Protein AF-A0A7C1RQT0-F1 (afdb_monomer_lite)

Foldseek 3Di:
DDPDDDPPPPDDPVPDVVSVVVVCVVVVVVVVVVVVVVCVVVPPPPPPPPVVVVVVVVVVVVVVVVVVCVVQVWDWDWDDDDPDIDIDIDGDPPDDDDPDDDDD

pLDDT: mean 76.13, std 14.21, range [42.75, 98.0]

Secondary structure (DSSP, 8-state):
------------GGG-HHHHHHHHHHHHHHHHHHHHHHHHHH-------HHHHHHHHHHHHHHHHHHHHHHTT-EEEEEEETTEEEEEEE--TT----S-----

Structure (mmCIF, N/CA/C/O backbone):
data_AF-A0A7C1RQT0-F1
#
_entry.id   AF-A0A7C1RQT0-F1
#
loop_
_atom_site.group_PDB
_atom_site.id
_atom_site.type_symbol
_atom_site.label_atom_id
_atom_site.label_alt_id
_atom_site.label_comp_id
_atom_site.label_asym_id
_atom_site.label_entity_id
_atom_site.label_seq_id
_atom_site.pdbx_PDB_ins_code
_atom_site.Cartn_x
_atom_site.Cartn_y
_atom_site.Cartn_z
_atom_site.occupancy
_atom_site.B_iso_or_equiv
_atom_site.auth_seq_id
_atom_site.auth_comp_id
_atom_site.auth_asym_id
_atom_site.auth_atom_id
_atom_site.pdbx_PDB_model_num
ATOM 1 N N . MET A 1 1 ? 53.608 11.452 -50.516 1.00 42.75 1 MET A N 1
ATOM 2 C CA . MET A 1 1 ? 52.782 11.908 -49.378 1.00 42.75 1 MET A CA 1
ATOM 3 C C . MET A 1 1 ? 51.513 11.070 -49.392 1.00 42.75 1 MET A C 1
ATOM 5 O O . MET A 1 1 ? 50.742 11.212 -50.328 1.00 42.75 1 MET A O 1
ATOM 9 N N . ILE A 1 2 ? 51.368 10.106 -48.478 1.00 46.44 2 ILE A N 1
ATOM 10 C CA . ILE A 1 2 ? 50.209 9.197 -48.444 1.00 46.44 2 ILE A CA 1
ATOM 11 C C . ILE A 1 2 ? 49.173 9.803 -47.498 1.00 46.44 2 ILE A C 1
ATOM 13 O O . ILE A 1 2 ? 49.407 9.879 -46.294 1.00 46.44 2 ILE A O 1
ATOM 17 N N . SER A 1 3 ? 48.048 10.245 -48.051 1.00 56.34 3 SER A N 1
ATOM 18 C CA . SER A 1 3 ? 46.877 10.670 -47.286 1.00 56.34 3 SER A CA 1
ATOM 19 C C . SER A 1 3 ? 46.162 9.425 -46.763 1.00 56.34 3 SER A C 1
ATOM 21 O O . SER A 1 3 ? 45.437 8.769 -47.505 1.00 56.34 3 SER A O 1
ATOM 23 N N . GLN A 1 4 ? 46.395 9.078 -45.498 1.00 60.66 4 GLN A N 1
ATOM 24 C CA . GLN A 1 4 ? 45.608 8.071 -44.786 1.00 60.66 4 GLN A CA 1
ATOM 25 C C . GLN A 1 4 ? 44.178 8.610 -44.641 1.00 60.66 4 GLN A C 1
ATOM 27 O O . GLN A 1 4 ? 43.926 9.509 -43.838 1.00 60.66 4 GLN A O 1
ATOM 32 N N . GLN A 1 5 ? 43.251 8.117 -45.465 1.00 61.19 5 GLN A N 1
ATOM 33 C CA . GLN A 1 5 ? 41.830 8.383 -45.276 1.00 61.19 5 GLN A CA 1
ATOM 34 C C . GLN A 1 5 ? 41.373 7.606 -44.044 1.00 61.19 5 GLN A C 1
ATOM 36 O O . GLN A 1 5 ? 41.389 6.380 -44.018 1.00 61.19 5 GLN A O 1
ATOM 41 N N . ASN A 1 6 ? 41.033 8.344 -42.995 1.00 60.75 6 ASN A N 1
ATOM 42 C CA . ASN A 1 6 ? 40.547 7.791 -41.744 1.00 60.75 6 ASN A CA 1
ATOM 43 C C . ASN A 1 6 ? 39.107 7.298 -41.976 1.00 60.75 6 ASN A C 1
ATOM 45 O O . ASN A 1 6 ? 38.166 8.091 -41.917 1.00 60.75 6 ASN A O 1
ATOM 49 N N . GLU A 1 7 ? 38.930 6.020 -42.315 1.00 62.53 7 GLU A N 1
ATOM 50 C CA . GLU A 1 7 ? 37.606 5.404 -42.418 1.00 62.53 7 GLU A CA 1
ATOM 51 C C . GLU A 1 7 ? 36.947 5.402 -41.032 1.00 62.53 7 GLU A C 1
ATOM 53 O O . GLU A 1 7 ? 37.264 4.606 -40.148 1.00 62.53 7 GLU A O 1
ATOM 58 N N . GLN A 1 8 ? 36.029 6.345 -40.825 1.00 65.00 8 GLN A N 1
ATOM 59 C CA . GLN A 1 8 ? 35.200 6.438 -39.628 1.00 65.00 8 GLN A CA 1
ATOM 60 C C . GLN A 1 8 ? 34.220 5.258 -39.620 1.00 65.00 8 GLN A C 1
ATOM 62 O O . GLN A 1 8 ? 33.095 5.360 -40.118 1.00 65.00 8 GLN A O 1
ATOM 67 N N . VAL A 1 9 ? 34.641 4.118 -39.064 1.00 68.19 9 VAL A N 1
ATOM 68 C CA . VAL A 1 9 ? 33.763 2.968 -38.813 1.00 68.19 9 VAL A CA 1
ATOM 69 C C . VAL A 1 9 ? 32.714 3.393 -37.785 1.00 68.19 9 VAL A C 1
ATOM 71 O O . VAL A 1 9 ? 32.907 3.296 -36.573 1.00 68.19 9 VAL A O 1
ATOM 74 N N . THR A 1 10 ? 31.592 3.908 -38.280 1.00 73.12 10 THR A N 1
ATOM 75 C CA . THR A 1 10 ? 30.483 4.386 -37.456 1.00 73.12 10 THR A CA 1
ATOM 76 C C . THR A 1 10 ? 29.739 3.165 -36.928 1.00 73.12 10 THR A C 1
ATOM 78 O O . THR A 1 10 ? 28.867 2.602 -37.591 1.00 73.12 10 THR A O 1
ATOM 81 N N . ARG A 1 11 ? 30.138 2.683 -35.747 1.00 76.25 11 ARG A N 1
ATOM 82 C CA . ARG A 1 11 ? 29.462 1.559 -35.089 1.00 76.25 11 ARG A CA 1
ATOM 83 C C . ARG A 1 11 ? 28.040 1.996 -34.698 1.00 76.25 11 ARG A C 1
ATOM 85 O O . ARG A 1 11 ? 27.866 3.125 -34.238 1.00 76.25 11 ARG A O 1
ATOM 92 N N . PRO A 1 12 ? 27.014 1.140 -34.856 1.00 85.88 12 PRO A N 1
ATOM 93 C CA . PRO A 1 12 ? 25.645 1.521 -34.528 1.00 85.88 12 PRO A C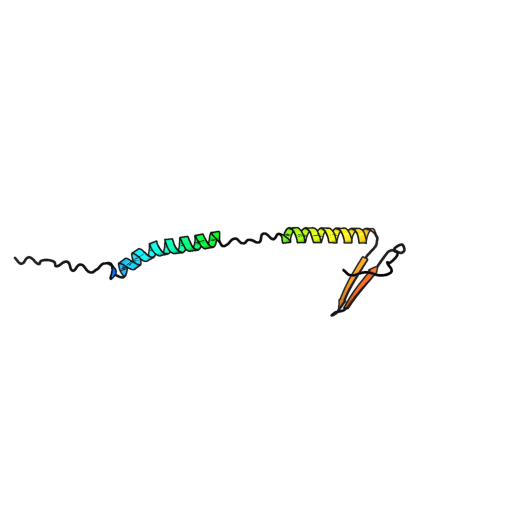A 1
ATOM 94 C C . PRO A 1 12 ? 25.489 1.793 -33.026 1.00 85.88 12 PRO A C 1
ATOM 96 O O . PRO A 1 12 ? 25.756 0.916 -32.205 1.00 85.88 12 PRO A O 1
ATOM 99 N N . TRP A 1 13 ? 25.018 2.989 -32.673 1.00 85.81 13 TRP A N 1
ATOM 100 C CA . TRP A 1 13 ? 24.943 3.491 -31.293 1.00 85.81 13 TRP A CA 1
ATOM 101 C C . TRP A 1 13 ? 24.132 2.598 -30.339 1.00 85.81 13 TRP A C 1
ATOM 103 O O . TRP A 1 13 ? 24.477 2.459 -29.172 1.00 85.81 13 TRP A O 1
ATOM 113 N N . TYR A 1 14 ? 23.081 1.941 -30.834 1.00 87.88 14 TYR A N 1
ATOM 114 C CA . TYR A 1 14 ? 22.201 1.088 -30.027 1.00 87.88 14 TYR A CA 1
ATOM 115 C C . TYR A 1 14 ? 22.866 -0.221 -29.572 1.00 87.88 14 TYR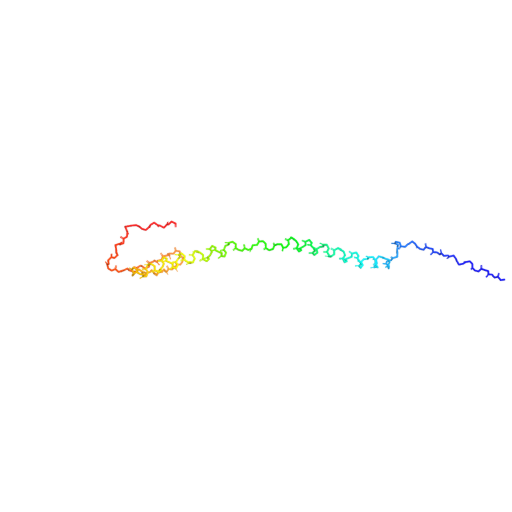 A C 1
ATOM 117 O O . TYR A 1 14 ? 22.326 -0.910 -28.708 1.00 87.88 14 TYR A O 1
ATOM 125 N N . ARG A 1 15 ? 24.012 -0.602 -30.158 1.00 87.62 15 ARG A N 1
ATOM 126 C CA . ARG A 1 15 ? 24.771 -1.800 -29.755 1.00 87.62 15 ARG A CA 1
ATOM 127 C C . ARG A 1 15 ? 25.814 -1.516 -28.679 1.00 87.62 15 ARG A C 1
ATOM 129 O O . ARG A 1 15 ? 26.461 -2.451 -28.217 1.00 87.62 15 ARG A O 1
ATOM 136 N N . GLU A 1 16 ? 25.997 -0.254 -28.310 1.00 90.56 16 GLU A N 1
ATOM 137 C CA . GLU A 1 16 ? 26.987 0.148 -27.324 1.00 90.56 16 GLU A CA 1
ATOM 138 C C . GLU A 1 16 ? 26.375 0.078 -25.910 1.00 90.56 16 GLU A C 1
ATOM 140 O O . GLU A 1 16 ? 25.455 0.844 -25.605 1.00 90.56 16 GLU A O 1
ATOM 145 N N . PRO A 1 17 ? 26.850 -0.815 -25.018 1.00 91.19 17 PRO A N 1
ATOM 146 C CA . PRO A 1 17 ? 26.297 -0.957 -23.666 1.00 91.19 17 PRO A CA 1
ATOM 147 C C . PRO A 1 17 ? 26.416 0.331 -22.841 1.00 91.19 17 PRO A C 1
ATOM 149 O O . PRO A 1 17 ? 25.550 0.611 -22.012 1.00 91.19 17 PRO A O 1
ATOM 152 N N . MET A 1 18 ? 27.438 1.153 -23.105 1.00 91.62 18 MET A N 1
ATOM 153 C CA . MET A 1 18 ? 27.612 2.441 -22.433 1.00 91.62 18 MET A CA 1
ATOM 154 C C . MET A 1 18 ? 26.453 3.410 -22.677 1.00 91.62 18 MET A C 1
ATOM 156 O O . MET A 1 18 ? 26.072 4.150 -21.771 1.00 91.62 18 MET A O 1
ATOM 160 N N . VAL A 1 19 ? 25.858 3.387 -23.871 1.00 94.19 19 VAL A N 1
ATOM 161 C CA . VAL A 1 19 ? 24.716 4.250 -24.201 1.00 94.19 19 VAL A CA 1
ATOM 162 C C . VAL A 1 19 ? 23.505 3.870 -23.350 1.00 94.19 19 VAL A C 1
ATOM 164 O O . VAL A 1 19 ? 22.845 4.739 -22.783 1.00 94.19 19 VAL A O 1
ATOM 167 N N . TRP A 1 20 ? 23.258 2.572 -23.179 1.00 94.81 20 TRP A N 1
ATOM 168 C CA . TRP A 1 20 ? 22.168 2.079 -22.340 1.00 94.81 20 TRP A CA 1
ATOM 169 C C . TRP A 1 20 ? 22.375 2.381 -20.857 1.00 94.81 20 TRP A C 1
ATOM 171 O O . TRP A 1 20 ? 21.405 2.721 -20.190 1.00 94.81 20 TRP A O 1
ATOM 181 N N . LEU A 1 21 ? 23.611 2.332 -20.343 1.00 95.62 21 LEU A N 1
ATOM 182 C CA . LEU A 1 21 ? 23.908 2.714 -18.956 1.00 95.62 21 LEU A CA 1
ATOM 183 C C . LEU A 1 21 ? 23.540 4.181 -18.685 1.00 95.62 21 LEU A C 1
ATOM 185 O O . LEU A 1 21 ? 22.884 4.485 -17.690 1.00 95.62 21 LEU A O 1
ATOM 189 N N . ILE A 1 22 ? 23.924 5.082 -19.595 1.00 96.06 22 ILE A N 1
ATOM 190 C CA . ILE A 1 22 ? 23.635 6.519 -19.482 1.00 96.06 22 ILE A CA 1
ATOM 191 C C . ILE A 1 22 ? 22.127 6.780 -19.539 1.00 96.06 22 ILE A C 1
ATOM 193 O O . ILE A 1 22 ? 21.641 7.641 -18.815 1.00 96.06 22 ILE A O 1
ATOM 197 N N . ILE A 1 23 ? 21.383 6.031 -20.359 1.00 96.25 23 ILE A N 1
ATOM 198 C CA . ILE A 1 23 ? 19.918 6.136 -20.458 1.00 96.25 23 ILE A CA 1
ATOM 199 C C . ILE A 1 23 ? 19.224 5.515 -19.236 1.00 96.25 23 ILE A C 1
ATOM 201 O O . ILE A 1 23 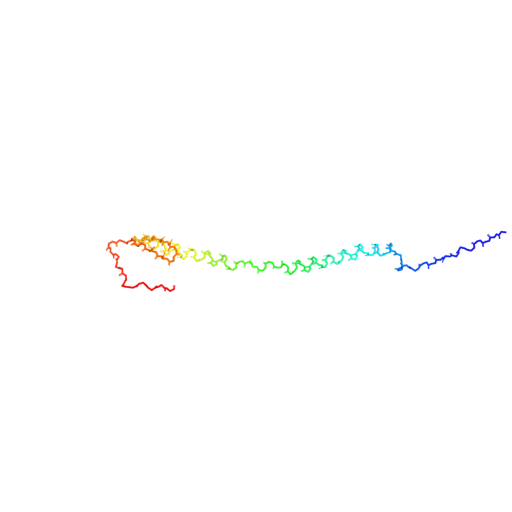? 18.215 6.038 -18.763 1.00 96.25 23 ILE A O 1
ATOM 205 N N . ALA A 1 24 ? 19.753 4.417 -18.696 1.00 96.94 24 ALA A N 1
ATOM 206 C CA . ALA A 1 24 ? 19.141 3.689 -17.589 1.00 96.94 24 ALA A CA 1
ATOM 207 C C . ALA A 1 24 ? 19.072 4.526 -16.302 1.00 96.94 24 ALA A C 1
ATOM 209 O O . ALA A 1 24 ? 18.093 4.434 -15.564 1.00 96.94 24 ALA A O 1
ATOM 210 N N . ILE A 1 25 ? 20.066 5.379 -16.041 1.00 96.06 25 ILE A N 1
ATOM 211 C CA . ILE A 1 25 ? 20.106 6.244 -14.850 1.00 96.06 25 ILE A CA 1
ATOM 212 C C . ILE A 1 25 ? 18.901 7.212 -14.785 1.00 96.06 25 ILE A C 1
ATOM 214 O O . ILE A 1 25 ? 18.132 7.138 -13.822 1.00 96.06 25 ILE A O 1
ATOM 218 N N . PRO A 1 26 ? 18.653 8.089 -15.776 1.00 97.31 26 PRO A N 1
ATOM 219 C CA . PRO A 1 26 ? 17.479 8.954 -15.763 1.00 97.31 26 PRO A CA 1
ATOM 220 C C . PRO A 1 26 ? 16.175 8.159 -15.912 1.00 97.31 26 PRO A C 1
ATOM 222 O O . PRO A 1 26 ? 15.194 8.484 -15.245 1.00 97.31 26 PRO A O 1
ATOM 225 N N . LEU A 1 27 ? 16.154 7.088 -16.716 1.00 97.88 27 LEU A N 1
ATOM 226 C CA . LEU A 1 27 ? 14.953 6.267 -16.898 1.00 97.88 27 LEU A CA 1
ATOM 227 C C . LEU A 1 27 ? 14.505 5.614 -15.583 1.00 97.88 27 LEU A C 1
ATOM 229 O O . LEU A 1 27 ? 13.323 5.651 -15.244 1.00 97.88 27 LEU A O 1
ATOM 233 N N . SER A 1 28 ? 15.448 5.063 -14.815 1.00 97.62 28 SER A N 1
ATOM 234 C CA . SER A 1 28 ? 15.162 4.475 -13.503 1.00 97.62 28 SER A CA 1
ATOM 235 C C . SER A 1 28 ? 14.600 5.512 -12.531 1.00 97.62 28 SER A C 1
ATOM 237 O O . SER A 1 28 ? 13.633 5.217 -11.836 1.00 97.62 28 SER A O 1
ATOM 239 N N . SER A 1 29 ? 15.119 6.744 -12.541 1.00 97.50 29 SER A N 1
ATOM 240 C CA . SER A 1 29 ? 14.610 7.834 -11.697 1.00 97.50 29 SER A CA 1
ATOM 241 C C . SER A 1 29 ? 13.133 8.129 -11.976 1.00 97.50 29 SER A C 1
ATOM 243 O O . SER A 1 29 ? 12.348 8.284 -11.042 1.00 97.50 29 SER A O 1
ATOM 245 N N . VAL A 1 30 ? 12.735 8.146 -13.253 1.00 97.81 30 VAL A N 1
ATOM 246 C CA . VAL A 1 30 ? 11.330 8.329 -13.652 1.00 97.81 30 VAL A CA 1
ATOM 247 C C . VAL A 1 30 ? 10.475 7.143 -13.201 1.00 97.81 30 VAL A C 1
ATOM 249 O O . VAL A 1 30 ? 9.441 7.352 -12.573 1.00 97.81 30 VAL A O 1
ATOM 252 N N . ILE A 1 31 ? 10.920 5.906 -13.456 1.00 98.00 31 ILE A N 1
ATOM 253 C CA . ILE A 1 31 ? 10.188 4.685 -13.077 1.00 98.00 31 ILE A CA 1
ATOM 254 C C . ILE A 1 31 ? 9.952 4.634 -11.565 1.00 98.00 31 ILE A C 1
ATOM 256 O O . ILE A 1 31 ? 8.817 4.451 -11.126 1.00 98.00 31 ILE A O 1
ATOM 260 N N . TYR A 1 32 ? 11.004 4.826 -10.765 1.00 97.56 32 TYR A N 1
ATOM 261 C CA . TYR A 1 32 ? 10.894 4.808 -9.309 1.00 97.56 32 TYR A CA 1
ATOM 262 C C . TYR A 1 32 ? 10.063 5.980 -8.792 1.00 97.56 32 TYR A C 1
ATOM 264 O O . TYR A 1 32 ? 9.229 5.775 -7.915 1.00 97.56 32 TYR A O 1
ATOM 272 N N . GLY A 1 33 ? 10.222 7.181 -9.352 1.00 96.62 33 GLY A N 1
ATOM 273 C CA . GLY A 1 33 ? 9.403 8.337 -8.988 1.00 96.62 33 GLY A CA 1
ATOM 274 C C . GLY A 1 33 ? 7.913 8.083 -9.213 1.00 96.62 33 GLY A C 1
ATOM 275 O O . GLY A 1 33 ? 7.105 8.316 -8.317 1.00 96.62 33 GLY A O 1
ATOM 276 N N . THR A 1 34 ? 7.543 7.530 -10.371 1.00 97.00 34 THR A N 1
ATOM 277 C CA . THR A 1 34 ? 6.156 7.145 -10.664 1.00 97.00 34 THR A CA 1
ATOM 278 C C . THR A 1 34 ? 5.673 6.017 -9.755 1.00 97.00 34 THR A C 1
ATOM 280 O O . THR A 1 34 ? 4.560 6.092 -9.245 1.00 97.00 34 THR A O 1
ATOM 283 N N . PHE A 1 35 ? 6.499 4.999 -9.503 1.00 96.19 35 PHE A N 1
ATOM 284 C CA . PHE A 1 35 ? 6.165 3.910 -8.585 1.00 96.19 35 PHE A CA 1
ATOM 285 C C . PHE A 1 35 ? 5.867 4.432 -7.174 1.00 96.19 35 PHE A C 1
ATOM 287 O O . PHE A 1 35 ? 4.803 4.150 -6.631 1.00 96.19 35 PHE A O 1
ATOM 294 N N . PHE A 1 36 ? 6.761 5.243 -6.603 1.00 95.06 36 PHE A N 1
ATOM 295 C CA . PHE A 1 36 ? 6.562 5.836 -5.281 1.00 95.06 36 PHE A CA 1
ATOM 296 C C . PHE A 1 36 ? 5.382 6.800 -5.246 1.00 95.06 36 PHE A C 1
ATOM 298 O O . PHE A 1 36 ? 4.663 6.828 -4.254 1.00 95.06 36 PHE A O 1
ATOM 305 N N . PHE A 1 37 ? 5.147 7.554 -6.319 1.00 94.12 37 PHE A N 1
ATOM 306 C CA . PHE A 1 37 ? 3.967 8.402 -6.435 1.00 94.12 37 PHE A CA 1
ATOM 307 C C . PHE A 1 37 ? 2.678 7.578 -6.363 1.00 94.12 37 PHE A C 1
ATOM 309 O O . PHE A 1 37 ? 1.801 7.895 -5.564 1.00 94.12 37 PHE A O 1
ATOM 316 N N . ILE A 1 38 ? 2.594 6.486 -7.134 1.00 93.06 38 ILE A N 1
ATOM 317 C CA . ILE A 1 38 ? 1.454 5.561 -7.104 1.00 93.06 38 ILE A CA 1
ATOM 318 C C . ILE A 1 38 ? 1.297 4.976 -5.702 1.00 93.06 38 ILE A C 1
ATOM 320 O O . ILE A 1 38 ? 0.219 5.068 -5.128 1.00 93.06 38 ILE A O 1
ATOM 324 N N . VAL A 1 39 ? 2.375 4.448 -5.117 1.00 92.31 39 VAL A N 1
ATOM 325 C CA . VAL A 1 39 ? 2.347 3.898 -3.757 1.00 92.31 39 VAL A CA 1
ATOM 326 C C . VAL A 1 39 ? 1.890 4.952 -2.755 1.00 92.31 39 VAL A C 1
ATOM 328 O O . VAL A 1 39 ? 1.064 4.646 -1.911 1.00 92.31 39 VAL A O 1
ATOM 331 N N . SER A 1 40 ? 2.342 6.199 -2.858 1.00 88.50 40 SER A N 1
ATOM 332 C CA . SER A 1 40 ? 1.938 7.272 -1.947 1.00 88.50 40 SER A CA 1
ATOM 333 C C . SER A 1 40 ? 0.450 7.606 -2.041 1.00 88.50 40 SER A C 1
ATOM 335 O O . SER A 1 40 ? -0.139 7.952 -1.021 1.00 88.50 40 SER A O 1
ATOM 337 N N . ILE A 1 41 ? -0.156 7.536 -3.232 1.00 87.06 41 ILE A N 1
ATOM 338 C CA . ILE A 1 41 ? -1.594 7.802 -3.399 1.00 87.06 41 ILE A CA 1
ATOM 339 C C . ILE A 1 41 ? -2.458 6.573 -3.107 1.00 87.06 41 ILE A C 1
ATOM 341 O O . ILE A 1 41 ? -3.619 6.733 -2.756 1.00 87.06 41 ILE A O 1
ATOM 345 N N . THR A 1 42 ? -1.937 5.354 -3.269 1.00 83.06 42 THR A N 1
ATOM 346 C CA . THR A 1 42 ? -2.679 4.116 -2.973 1.00 83.06 42 THR A CA 1
ATOM 347 C C . THR A 1 42 ? -2.492 3.659 -1.538 1.00 83.06 42 THR A C 1
ATOM 349 O O . THR A 1 42 ? -3.348 2.964 -1.004 1.00 83.06 42 THR A O 1
ATOM 352 N N . SER A 1 43 ? -1.394 4.054 -0.894 1.00 70.88 43 SER A N 1
ATOM 353 C CA . SER A 1 43 ? -1.121 3.818 0.523 1.00 70.88 43 SER A CA 1
ATOM 354 C C . SER A 1 43 ? -1.900 4.822 1.375 1.00 70.88 43 SER A C 1
ATOM 356 O O . SER A 1 43 ? -1.356 5.495 2.247 1.00 70.88 43 SER A O 1
ATOM 358 N N . PHE A 1 44 ? -3.200 4.919 1.103 1.00 58.56 44 PHE A N 1
ATOM 359 C CA . PHE A 1 44 ? -4.170 5.351 2.088 1.00 58.56 44 PHE A CA 1
ATOM 360 C C . PHE A 1 44 ? -4.232 4.252 3.147 1.00 58.56 44 PHE A C 1
ATOM 362 O O . PHE A 1 44 ? -4.805 3.188 2.919 1.00 58.56 44 PHE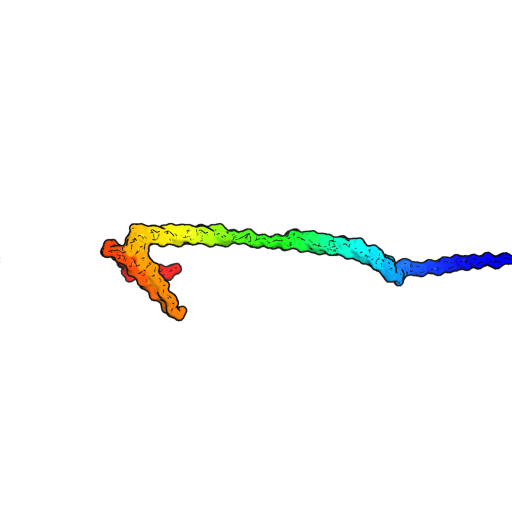 A O 1
ATOM 369 N N . ASP A 1 45 ? -3.662 4.531 4.317 1.00 61.59 45 ASP A N 1
ATOM 370 C CA . ASP A 1 45 ? -4.030 3.865 5.566 1.00 61.59 45 ASP A CA 1
ATOM 371 C C . ASP A 1 45 ? -5.448 4.325 5.943 1.00 61.59 45 ASP A C 1
ATOM 373 O O . ASP A 1 45 ? -5.691 5.165 6.809 1.00 61.59 45 ASP A O 1
ATOM 377 N N . GLY A 1 46 ? -6.404 3.869 5.138 1.00 58.06 46 GLY A N 1
ATOM 378 C CA . GLY A 1 46 ? -7.822 4.121 5.286 1.00 58.06 46 GLY A CA 1
ATOM 379 C C . GLY A 1 46 ? -8.408 3.231 6.366 1.00 58.06 46 GLY A C 1
ATOM 380 O O . GLY A 1 46 ? -9.301 2.450 6.074 1.00 58.06 46 GLY A O 1
ATOM 381 N N . MET A 1 47 ? -7.924 3.357 7.596 1.00 57.69 47 MET A N 1
ATOM 382 C CA . MET A 1 47 ? -8.711 3.099 8.797 1.00 57.69 47 MET A CA 1
ATOM 383 C C . MET A 1 47 ? -8.248 4.059 9.890 1.00 57.69 47 MET A C 1
ATOM 385 O O . MET A 1 47 ? -7.677 3.674 10.909 1.00 57.69 47 MET A O 1
ATOM 389 N N . VAL A 1 48 ? -8.602 5.340 9.730 1.00 57.34 48 VAL A N 1
ATOM 390 C CA . VAL A 1 48 ? -9.039 6.072 10.920 1.00 57.34 48 VAL A CA 1
ATOM 391 C C . VAL A 1 48 ? -10.136 5.211 11.521 1.00 57.34 48 VAL A C 1
ATOM 393 O O . VAL A 1 48 ? -11.169 4.957 10.909 1.00 57.34 48 VAL A O 1
ATOM 396 N N . VAL A 1 49 ? -9.809 4.665 12.679 1.00 53.22 49 VAL A N 1
ATOM 397 C CA . VAL A 1 49 ? -10.607 3.731 13.439 1.00 53.22 49 VAL A CA 1
ATOM 398 C C . VAL A 1 49 ? -11.910 4.442 13.818 1.00 53.22 49 VAL A C 1
ATOM 400 O O . VAL A 1 49 ? -12.015 5.033 14.892 1.00 53.22 49 VAL A O 1
ATOM 403 N N . ASP A 1 50 ? -12.931 4.362 12.963 1.00 54.75 50 ASP A N 1
ATOM 404 C CA . ASP A 1 50 ? -14.319 4.674 13.338 1.00 54.75 50 ASP A CA 1
ATOM 405 C C . ASP A 1 50 ? -14.718 3.897 14.608 1.00 54.75 50 ASP A C 1
ATOM 407 O O . ASP A 1 50 ? -15.596 4.307 15.373 1.00 54.75 50 ASP A O 1
ATOM 411 N N . ASP A 1 51 ? -14.029 2.789 14.883 1.00 54.59 51 ASP A N 1
ATOM 412 C CA . ASP A 1 51 ? -14.190 1.995 16.091 1.00 54.59 51 ASP A CA 1
ATOM 413 C C . ASP A 1 51 ? -13.553 2.613 17.353 1.00 54.59 51 ASP A C 1
ATOM 415 O O . ASP A 1 51 ? -14.024 2.312 18.444 1.00 54.59 51 ASP A O 1
ATOM 419 N N . TYR A 1 52 ? -12.597 3.554 17.286 1.00 50.31 52 TYR A N 1
ATOM 420 C CA . TYR A 1 52 ? -11.994 4.147 18.494 1.00 50.31 52 TYR A CA 1
ATOM 421 C C . TYR A 1 52 ? -13.004 5.051 19.210 1.00 50.31 52 TYR A C 1
ATOM 423 O O . TYR A 1 52 ? -13.078 5.086 20.441 1.00 50.31 52 TYR A O 1
ATOM 431 N N . TYR A 1 53 ? -13.865 5.723 18.438 1.00 50.12 53 TYR A N 1
ATOM 432 C CA . TYR A 1 53 ? -14.966 6.516 18.985 1.00 50.12 53 TYR A CA 1
ATOM 433 C C . TYR A 1 53 ? -16.083 5.631 19.564 1.00 50.12 53 TYR A C 1
ATOM 435 O O . TYR A 1 53 ? -16.707 5.979 20.572 1.00 50.12 53 TYR A O 1
ATOM 443 N N . LYS A 1 54 ? -16.324 4.453 18.970 1.00 56.28 54 LYS A N 1
ATOM 444 C CA . LYS A 1 54 ? -17.311 3.485 19.478 1.00 56.28 54 LYS A CA 1
ATOM 445 C C . LYS A 1 54 ? -16.838 2.809 20.764 1.00 56.28 54 LYS A C 1
ATOM 447 O O . LYS A 1 54 ? -17.625 2.727 21.709 1.00 56.28 54 LYS A O 1
ATOM 452 N N . VAL A 1 55 ? -15.561 2.432 20.838 1.00 58.38 55 VAL A N 1
ATOM 453 C CA . VAL A 1 55 ? -14.949 1.816 22.025 1.00 58.38 55 VAL A CA 1
ATOM 454 C C . VAL A 1 55 ? -15.024 2.771 23.222 1.00 58.38 55 VAL A C 1
ATOM 456 O O . VAL A 1 55 ? -15.511 2.390 24.286 1.00 58.38 55 VAL A O 1
ATOM 459 N N . GLY A 1 56 ? -14.683 4.054 23.044 1.00 58.56 56 GLY A N 1
ATOM 460 C CA . GLY A 1 56 ? -14.792 5.050 24.120 1.00 58.56 56 GLY A CA 1
ATOM 461 C C . GLY A 1 56 ? -16.231 5.302 24.602 1.00 58.56 56 GLY A C 1
ATOM 462 O O . GLY A 1 56 ? -16.466 5.542 25.791 1.00 58.56 56 GLY A O 1
ATOM 463 N N . LYS A 1 57 ? -17.221 5.217 23.703 1.00 62.78 57 LYS A N 1
ATOM 464 C CA . LYS A 1 57 ? -18.644 5.407 24.036 1.00 62.78 57 LYS A CA 1
ATOM 465 C C . LYS A 1 57 ? -19.243 4.202 24.768 1.00 62.78 57 LYS A C 1
ATOM 467 O O . LYS A 1 57 ? -20.063 4.400 25.666 1.00 62.78 57 LYS A O 1
ATOM 472 N N . GLN A 1 58 ? -18.841 2.980 24.414 1.00 62.22 58 GLN A N 1
ATOM 473 C CA . GLN A 1 58 ? -19.259 1.763 25.119 1.00 62.22 58 GLN A CA 1
ATOM 474 C C . GLN A 1 58 ? -18.690 1.719 26.540 1.00 62.22 58 GLN A C 1
ATOM 476 O O . GLN A 1 58 ? -19.469 1.558 27.478 1.00 62.22 58 GLN A O 1
ATOM 481 N N . ILE A 1 59 ? -17.399 2.022 26.715 1.00 63.53 59 ILE A N 1
ATOM 482 C CA . ILE A 1 59 ? -16.761 2.106 28.040 1.00 63.53 59 ILE A CA 1
ATOM 483 C C . ILE A 1 59 ? -17.468 3.142 28.926 1.00 63.53 59 ILE A C 1
ATOM 485 O O . ILE A 1 59 ? -17.794 2.864 30.075 1.00 63.53 59 ILE A O 1
ATOM 489 N N . ASN A 1 60 ? -17.797 4.328 28.398 1.00 68.75 60 ASN A N 1
ATOM 490 C CA . ASN A 1 60 ? -18.550 5.328 29.168 1.00 68.75 60 ASN A CA 1
ATOM 491 C C . ASN A 1 60 ? -19.952 4.846 29.579 1.00 68.75 60 ASN A C 1
ATOM 493 O O . ASN A 1 60 ? -20.448 5.214 30.647 1.00 68.75 60 ASN A O 1
ATOM 497 N N . ARG A 1 61 ? -20.611 4.038 28.740 1.00 69.06 61 ARG A N 1
ATOM 498 C CA . ARG A 1 61 ? -21.942 3.494 29.031 1.00 69.06 61 ARG A CA 1
ATOM 499 C C . ARG A 1 61 ? -21.886 2.420 30.114 1.00 69.06 61 ARG A C 1
ATOM 501 O O . ARG A 1 61 ? -22.741 2.435 30.998 1.00 69.06 61 ARG A O 1
ATOM 508 N N . GLU A 1 62 ? -20.884 1.548 30.062 1.00 71.50 62 GLU A N 1
ATOM 509 C CA . GLU A 1 62 ? -20.613 0.545 31.096 1.00 71.50 62 GLU A CA 1
ATOM 510 C C . GLU A 1 62 ? -20.269 1.218 32.425 1.00 71.50 62 GLU A C 1
ATOM 512 O O . GLU A 1 62 ? -20.978 1.012 33.405 1.00 71.50 62 GLU A O 1
ATOM 517 N N . LEU A 1 63 ? -19.333 2.174 32.431 1.00 72.81 63 LEU A N 1
ATOM 518 C CA . LEU A 1 63 ? -18.978 2.944 33.629 1.00 72.81 63 LEU A CA 1
ATOM 519 C C . LEU A 1 63 ? -20.177 3.680 34.245 1.00 72.81 63 LEU A C 1
ATOM 521 O O . LEU A 1 63 ? -20.271 3.801 35.466 1.00 72.81 63 LEU A O 1
ATOM 525 N N . LYS A 1 64 ? -21.108 4.195 33.428 1.00 73.62 64 LYS A N 1
ATOM 526 C CA . LYS A 1 64 ? -22.335 4.837 33.927 1.00 73.62 64 LYS A CA 1
ATOM 527 C C . LYS A 1 64 ? -23.290 3.825 34.568 1.00 73.62 64 LYS A C 1
ATOM 529 O O . LYS A 1 64 ? -23.875 4.140 35.603 1.00 73.62 64 LYS A O 1
ATOM 534 N N . ARG A 1 65 ? -23.456 2.641 33.968 1.00 76.06 65 ARG A N 1
ATOM 535 C CA . ARG A 1 65 ? -24.277 1.552 34.524 1.00 76.06 65 ARG A CA 1
ATOM 536 C C . ARG A 1 65 ? -23.688 1.046 35.838 1.00 76.06 65 ARG A C 1
ATOM 538 O O . ARG A 1 65 ? -24.425 0.903 36.806 1.00 76.06 65 ARG A O 1
ATOM 545 N N . ASP A 1 66 ? -22.376 0.864 35.887 1.00 73.75 66 ASP A N 1
ATOM 546 C CA . ASP A 1 66 ? -21.682 0.348 37.065 1.00 73.75 66 ASP A CA 1
ATOM 547 C C . ASP A 1 66 ? -21.711 1.367 38.212 1.00 73.75 66 ASP A C 1
ATOM 549 O O . ASP A 1 66 ? -21.986 1.013 39.355 1.00 73.75 66 ASP A O 1
ATOM 553 N N . LYS A 1 67 ? -21.558 2.666 37.913 1.00 77.19 67 LYS A N 1
ATOM 554 C CA . LYS A 1 67 ? -21.760 3.738 38.906 1.00 77.19 67 LYS A CA 1
ATOM 555 C C . LYS A 1 67 ? -23.188 3.783 39.448 1.00 77.19 67 LYS A C 1
ATOM 557 O O . LYS A 1 67 ? -23.368 4.028 40.637 1.00 77.19 67 LYS A O 1
ATOM 562 N N . ALA A 1 68 ? -24.195 3.562 38.603 1.00 77.56 68 ALA A N 1
ATOM 563 C CA . ALA A 1 68 ? -25.584 3.488 39.051 1.00 77.56 68 ALA A CA 1
ATOM 564 C C . ALA A 1 68 ? -25.823 2.251 39.933 1.00 77.56 68 ALA A C 1
ATOM 566 O O . ALA A 1 68 ? -26.460 2.365 40.974 1.00 77.56 68 ALA A O 1
ATOM 567 N N . ALA A 1 69 ? -25.258 1.096 39.568 1.00 75.50 69 ALA A N 1
ATOM 568 C CA . ALA A 1 69 ? -25.310 -0.116 40.383 1.00 75.50 69 ALA A CA 1
ATOM 569 C C . ALA A 1 69 ? -24.680 0.111 41.768 1.00 75.50 69 ALA A C 1
ATOM 571 O O . ALA A 1 69 ? -25.323 -0.162 42.779 1.00 75.50 69 ALA A O 1
ATOM 572 N N . LEU A 1 70 ? -23.495 0.730 41.827 1.00 74.00 70 LEU A N 1
ATOM 573 C CA . LEU A 1 70 ? -22.845 1.113 43.085 1.00 74.00 70 LEU A CA 1
ATOM 574 C C . LEU A 1 70 ? -23.692 2.090 43.914 1.00 74.00 70 LEU A C 1
ATOM 576 O O . LEU A 1 70 ? -23.805 1.919 45.125 1.00 74.00 70 LEU A O 1
ATOM 580 N N . ALA A 1 71 ? -24.328 3.081 43.278 1.00 75.38 71 ALA A N 1
ATOM 581 C CA . ALA A 1 71 ? -25.231 4.014 43.959 1.00 75.38 71 ALA A CA 1
ATOM 582 C C . ALA A 1 71 ? -26.472 3.321 44.555 1.00 75.38 71 ALA A C 1
ATOM 584 O O . ALA A 1 71 ? -27.019 3.790 45.549 1.00 75.38 71 ALA A O 1
ATOM 585 N N . HIS A 1 72 ? -26.888 2.191 43.980 1.00 76.44 72 HIS A N 1
ATOM 586 C CA . HIS A 1 72 ? -27.957 1.335 44.497 1.00 76.44 72 HIS A CA 1
ATOM 587 C C . HIS A 1 72 ? -27.456 0.215 45.430 1.00 76.44 72 HIS A C 1
ATOM 589 O O . HIS A 1 72 ? -28.246 -0.631 45.845 1.00 76.44 72 HIS A O 1
ATOM 595 N N . GLY A 1 73 ? -26.165 0.196 45.783 1.00 75.62 73 GLY A N 1
ATOM 596 C CA . GLY A 1 73 ? -25.580 -0.832 46.650 1.00 75.62 73 GLY A CA 1
ATOM 597 C C . GLY A 1 73 ? -25.503 -2.219 46.003 1.00 75.62 73 GLY A C 1
ATOM 598 O O . GLY A 1 73 ? -25.463 -3.222 46.711 1.00 75.62 73 GLY A O 1
ATOM 599 N N . LEU A 1 74 ? -25.509 -2.283 44.671 1.00 79.94 74 LEU A N 1
ATOM 600 C CA . LEU A 1 74 ? -25.399 -3.514 43.896 1.00 79.94 74 LEU A CA 1
ATOM 601 C C . LEU A 1 74 ? -23.937 -3.743 43.509 1.00 79.94 74 LEU A C 1
ATOM 603 O O . LEU A 1 74 ? -23.341 -2.933 42.798 1.00 79.94 74 LEU A O 1
ATOM 607 N N . THR A 1 75 ? -23.373 -4.865 43.950 1.00 76.25 75 THR A N 1
ATOM 608 C CA . THR A 1 75 ? -22.033 -5.320 43.554 1.00 76.25 75 THR A CA 1
ATOM 609 C C . THR A 1 75 ? -22.149 -6.698 42.920 1.00 76.25 75 THR A C 1
ATOM 611 O O . THR A 1 75 ? -22.747 -7.593 43.508 1.00 76.25 75 THR A O 1
ATOM 614 N N . ALA A 1 76 ? -21.568 -6.889 41.737 1.00 77.56 76 ALA A N 1
ATOM 615 C CA . ALA A 1 76 ? -21.516 -8.190 41.080 1.00 77.56 76 ALA A CA 1
ATOM 616 C C . ALA A 1 76 ? -20.064 -8.646 40.921 1.00 77.56 76 ALA A C 1
ATOM 618 O O . ALA A 1 76 ? -19.215 -7.880 40.468 1.00 77.56 76 ALA A O 1
ATOM 619 N N . GLN A 1 77 ? -19.789 -9.899 41.270 1.00 78.38 77 GLN A N 1
ATOM 620 C CA . GLN A 1 77 ? -18.517 -10.559 41.015 1.00 78.38 77 GLN A CA 1
ATOM 621 C C . GLN A 1 77 ? -18.754 -11.722 40.057 1.00 78.38 77 GLN A C 1
ATOM 623 O O . GLN A 1 77 ? -19.589 -12.589 40.310 1.00 78.38 77 GLN A O 1
ATOM 628 N N . VAL A 1 78 ? -18.028 -11.721 38.942 1.00 80.50 78 VAL A N 1
ATOM 629 C CA . VAL A 1 78 ? -18.123 -12.760 37.917 1.00 80.50 78 VAL A CA 1
ATOM 630 C C . VAL A 1 78 ? -16.901 -13.656 38.025 1.00 80.50 78 VAL A C 1
ATOM 632 O O . VAL A 1 78 ? -15.770 -13.174 38.018 1.00 80.50 78 VAL A O 1
ATOM 635 N N . MET A 1 79 ? -17.141 -14.958 38.112 1.00 78.88 79 MET A N 1
ATOM 636 C CA . MET A 1 79 ? -16.120 -15.991 38.068 1.00 78.88 79 MET A CA 1
ATOM 637 C C . MET A 1 79 ? -16.384 -16.870 36.851 1.00 78.88 79 MET A C 1
ATOM 639 O O . MET A 1 79 ? -17.490 -17.378 36.670 1.00 78.88 79 MET A O 1
ATOM 643 N N . VAL A 1 80 ? -15.376 -17.010 35.997 1.00 83.12 80 VAL A N 1
ATOM 644 C CA . VAL A 1 80 ? -15.449 -17.829 34.786 1.00 83.12 80 VAL A CA 1
ATOM 645 C C . VAL A 1 80 ? -14.508 -19.007 34.974 1.00 83.12 80 VAL A C 1
ATOM 647 O O . VAL A 1 80 ? -13.305 -18.804 35.123 1.00 83.12 80 VAL A O 1
ATOM 650 N N . GLU A 1 81 ? -15.057 -20.219 34.977 1.00 81.56 81 GLU A N 1
ATOM 651 C CA . GLU A 1 81 ? -14.292 -21.462 35.068 1.00 81.56 81 GLU A CA 1
ATOM 652 C C . GLU A 1 81 ? -14.714 -22.388 33.921 1.00 81.56 81 GLU A C 1
ATOM 654 O O . GLU A 1 81 ? -15.884 -22.755 33.789 1.00 81.56 81 GLU A O 1
ATOM 659 N N . ASP A 1 82 ? -13.762 -22.705 33.041 1.00 81.75 82 ASP A N 1
ATOM 660 C CA . ASP A 1 82 ? -13.952 -23.437 31.784 1.00 81.75 82 ASP A CA 1
ATOM 661 C C . ASP A 1 82 ? -15.092 -22.897 30.899 1.00 81.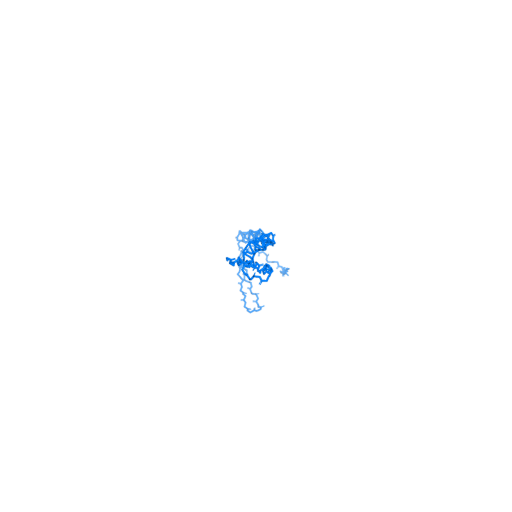75 82 ASP A C 1
ATOM 663 O O . ASP A 1 82 ? -14.899 -21.985 30.094 1.00 81.75 82 ASP A O 1
ATOM 667 N N . LYS A 1 83 ? -16.285 -23.492 31.017 1.00 82.00 83 LYS A N 1
ATOM 668 C CA . LYS A 1 83 ? -17.506 -23.159 30.260 1.00 82.00 83 LYS A CA 1
ATOM 669 C C . LYS A 1 83 ? -18.653 -22.698 31.161 1.00 82.00 83 LYS A C 1
ATOM 671 O O . LYS A 1 83 ? -19.759 -22.474 30.670 1.00 82.00 83 LYS A O 1
ATOM 676 N N . THR A 1 84 ? -18.401 -22.571 32.458 1.00 72.69 84 THR A N 1
ATOM 677 C CA . THR A 1 84 ? -19.387 -22.183 33.460 1.00 72.69 84 THR A CA 1
ATOM 678 C C . THR A 1 84 ? -19.093 -20.762 33.916 1.00 72.69 84 THR A C 1
ATOM 680 O O . THR A 1 84 ? -17.980 -20.434 34.326 1.00 72.69 84 THR A O 1
ATOM 683 N N . VAL A 1 85 ? -20.109 -19.905 33.841 1.00 80.69 85 VAL A N 1
ATOM 684 C CA . VAL A 1 85 ? -20.047 -18.537 34.354 1.00 80.69 85 VAL A CA 1
ATOM 685 C C . VAL A 1 85 ? -20.874 -18.484 35.628 1.00 80.69 85 VAL A C 1
ATOM 687 O O . VAL A 1 85 ? -22.093 -18.641 35.587 1.00 80.69 85 VAL A O 1
ATOM 690 N N . THR A 1 86 ? -20.208 -18.252 36.754 1.00 79.94 86 THR A N 1
ATOM 691 C CA . THR A 1 86 ? -20.849 -18.078 38.058 1.00 79.94 86 THR A CA 1
ATOM 692 C C . THR A 1 86 ? -20.846 -16.598 38.410 1.00 79.94 86 THR A C 1
ATOM 694 O O . THR A 1 86 ? -19.801 -15.946 38.394 1.00 79.94 86 THR A O 1
ATOM 697 N N . ILE A 1 87 ? -22.019 -16.050 38.723 1.00 80.31 87 ILE A N 1
ATOM 698 C CA . ILE A 1 87 ? -22.189 -14.632 39.055 1.00 80.31 87 ILE A CA 1
ATOM 699 C C . ILE A 1 87 ? -22.686 -14.531 40.494 1.00 80.31 87 ILE A C 1
ATOM 701 O O . ILE A 1 87 ? -23.779 -14.995 40.813 1.00 80.31 87 ILE A O 1
ATOM 705 N N . PHE A 1 88 ? -21.897 -13.893 41.353 1.00 80.00 88 PHE A N 1
ATOM 706 C CA . PHE A 1 88 ? -22.296 -13.536 42.710 1.00 80.00 88 PHE A CA 1
ATOM 707 C C . PHE A 1 88 ? -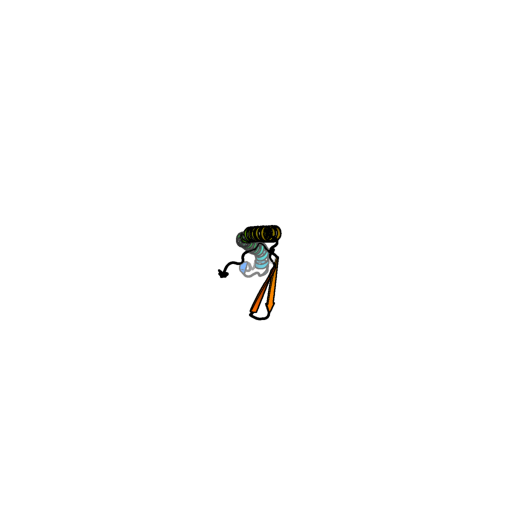22.797 -12.097 42.712 1.00 80.00 88 PHE A C 1
ATOM 709 O O . PHE A 1 88 ? -22.037 -11.179 42.410 1.00 80.00 88 PHE A O 1
ATOM 716 N N . ILE A 1 89 ? -24.072 -11.894 43.041 1.00 79.69 89 ILE A N 1
ATOM 717 C CA . ILE A 1 89 ? -24.675 -10.562 43.149 1.00 79.69 89 ILE A CA 1
ATOM 718 C C . ILE A 1 89 ? -24.944 -10.284 44.624 1.00 79.69 89 ILE A C 1
ATOM 720 O O . ILE A 1 89 ? -25.718 -10.985 45.272 1.00 79.69 89 ILE A O 1
ATOM 724 N N . LEU A 1 90 ? -24.295 -9.250 45.140 1.00 80.56 90 LEU A N 1
ATOM 725 C CA . LEU A 1 90 ? -24.532 -8.681 46.456 1.00 80.56 90 LEU A CA 1
ATOM 726 C C . LEU A 1 90 ? -25.444 -7.471 46.271 1.00 80.56 90 LEU A C 1
ATOM 728 O O . LEU A 1 90 ? -25.131 -6.565 45.496 1.00 80.56 90 LEU A O 1
ATOM 732 N N . ALA A 1 91 ? -26.570 -7.466 46.971 1.00 79.19 91 ALA A N 1
ATOM 733 C CA . ALA A 1 91 ? -27.544 -6.389 46.922 1.00 79.19 91 ALA A CA 1
ATOM 734 C C . ALA A 1 91 ? -27.943 -5.962 48.336 1.00 79.19 91 ALA A C 1
ATOM 736 O O . ALA A 1 91 ? -27.874 -6.757 49.275 1.00 79.19 91 ALA A O 1
ATOM 737 N N . ASN A 1 92 ? -28.355 -4.703 48.485 1.00 73.69 92 ASN A N 1
ATOM 738 C CA . ASN A 1 92 ? -28.907 -4.206 49.742 1.00 73.69 92 ASN A CA 1
ATOM 739 C C . ASN A 1 92 ? -30.252 -4.898 50.058 1.00 73.69 92 ASN A C 1
ATOM 741 O O . ASN A 1 92 ? -30.922 -5.392 49.153 1.00 73.69 92 ASN A O 1
ATOM 745 N N . GLN A 1 93 ? -30.656 -4.921 51.330 1.00 68.50 93 GLN A N 1
ATOM 746 C CA . GLN A 1 93 ? -31.830 -5.658 51.824 1.00 68.50 93 GLN A CA 1
ATOM 747 C C . GLN A 1 93 ? -33.156 -5.240 51.164 1.00 68.50 93 GLN A C 1
ATOM 749 O O . GLN A 1 93 ? -34.095 -6.030 51.134 1.00 68.50 93 GLN A O 1
ATOM 754 N N . ASP A 1 94 ? -33.209 -4.042 50.578 1.00 70.50 94 ASP A N 1
ATOM 755 C CA . ASP A 1 94 ? -34.386 -3.501 49.888 1.00 70.50 94 ASP A CA 1
ATOM 756 C C . ASP A 1 94 ? -34.454 -3.876 48.391 1.00 70.50 94 ASP A C 1
ATOM 758 O O . ASP A 1 94 ? -35.364 -3.457 47.672 1.00 70.50 94 ASP A O 1
ATOM 762 N N . TYR A 1 95 ? -33.488 -4.648 47.881 1.00 70.06 95 TYR A N 1
ATOM 763 C CA . TYR A 1 95 ? -33.458 -5.060 46.480 1.00 70.06 95 TYR A CA 1
ATOM 764 C C . TYR A 1 95 ? -34.310 -6.311 46.244 1.00 70.06 95 TYR A C 1
ATOM 766 O O . TYR A 1 95 ? -33.982 -7.413 46.681 1.00 70.06 95 TYR A O 1
ATOM 774 N N . THR A 1 96 ? -35.397 -6.153 45.489 1.00 72.94 96 THR A N 1
ATOM 775 C CA . THR A 1 96 ? -36.224 -7.280 45.045 1.00 72.94 96 THR A CA 1
ATOM 776 C C . THR A 1 96 ? -35.641 -7.868 43.763 1.00 72.94 96 THR A C 1
ATOM 778 O O . THR A 1 96 ? -35.671 -7.229 42.710 1.00 72.94 96 THR A O 1
ATOM 781 N N . ALA A 1 97 ? -35.106 -9.087 43.849 1.00 66.94 97 ALA A N 1
ATOM 782 C CA . ALA A 1 97 ? -34.583 -9.791 42.685 1.00 66.94 97 ALA A CA 1
ATOM 783 C C . ALA A 1 97 ? -35.721 -10.155 41.707 1.00 66.94 97 ALA A C 1
ATOM 785 O O . ALA A 1 97 ? -36.776 -10.630 42.141 1.00 66.94 97 ALA A O 1
ATOM 786 N N . PRO A 1 98 ? -35.534 -9.956 40.391 1.00 72.19 98 PRO A N 1
ATOM 787 C CA . PRO A 1 98 ? -36.513 -10.373 39.398 1.00 72.19 98 PRO A CA 1
ATOM 788 C C . PRO A 1 98 ? -36.593 -11.910 39.312 1.00 72.19 98 PRO A C 1
ATOM 790 O O . PRO A 1 98 ? -35.584 -12.589 39.507 1.00 72.19 98 PRO A O 1
ATOM 793 N N . PRO A 1 99 ? -37.767 -12.478 38.977 1.00 72.19 99 PRO A N 1
ATOM 794 C CA . PRO A 1 99 ? -37.977 -13.928 38.946 1.00 72.19 99 PRO A CA 1
ATOM 795 C C . PRO A 1 99 ? -37.214 -14.651 37.822 1.00 72.19 99 PRO A C 1
ATOM 797 O O . PRO A 1 99 ? -37.035 -15.864 37.900 1.00 72.19 99 PRO A O 1
ATOM 800 N N . ALA A 1 100 ? -36.758 -13.935 36.788 1.00 69.81 100 ALA A N 1
ATOM 801 C CA . ALA A 1 100 ? -35.920 -14.474 35.719 1.00 69.81 100 ALA A CA 1
ATOM 802 C C . ALA A 1 100 ? -34.994 -13.384 35.153 1.00 69.81 100 ALA A C 1
ATOM 804 O O . ALA A 1 100 ? -35.432 -12.256 34.921 1.00 69.81 100 ALA A O 1
ATOM 805 N N . LEU A 1 101 ? -33.722 -13.728 34.922 1.00 69.31 101 LEU A N 1
ATOM 806 C CA . LEU A 1 101 ? -32.795 -12.912 34.136 1.00 69.31 101 LEU A CA 1
ATOM 807 C C . LEU A 1 101 ? -32.735 -13.462 32.710 1.00 69.31 101 LEU A C 1
ATOM 809 O O . LEU A 1 101 ? -32.264 -14.577 32.492 1.00 69.31 101 LEU A O 1
ATOM 813 N N . GLU A 1 102 ? -33.175 -12.665 31.739 1.00 70.50 102 GLU A N 1
ATOM 814 C CA . GLU A 1 102 ? -32.948 -12.955 30.325 1.00 70.50 102 GLU A CA 1
ATOM 815 C C . GLU A 1 102 ? -31.566 -12.442 29.909 1.00 70.50 102 GLU A C 1
ATOM 817 O O . GLU A 1 102 ? -31.258 -11.256 30.044 1.00 70.50 102 GLU A O 1
ATOM 822 N N . ILE A 1 103 ? -30.724 -13.344 29.404 1.00 62.47 103 ILE A N 1
ATOM 823 C CA . ILE A 1 103 ? -29.425 -13.002 28.820 1.00 62.47 103 ILE A CA 1
ATOM 824 C C . ILE A 1 103 ? -29.665 -12.817 27.319 1.00 62.47 103 ILE A C 1
ATOM 826 O O . ILE A 1 103 ? -29.990 -13.785 26.632 1.00 62.47 103 ILE A O 1
ATOM 830 N N . ARG A 1 104 ? -29.567 -11.578 26.828 1.00 49.34 104 ARG A N 1
ATOM 831 C CA . ARG A 1 104 ? -29.737 -11.234 25.408 1.00 49.34 104 ARG A CA 1
ATOM 832 C C . ARG A 1 104 ? -28.413 -10.858 24.763 1.00 49.34 104 ARG A C 1
ATOM 834 O O . ARG A 1 104 ? -27.616 -10.175 25.442 1.00 49.34 104 ARG A O 1
#

Sequence (104 aa):
MISQQNEQVTRPWYREPMVWLIIAIPLSSVIYGTFFFIVSITSFDGMVVDDYYKVGKQINRELKRDKAALAHGLTAQVMVEDKTVTIFILANQDYTAPPALEIR

Radius of gyration: 39.39 Å; chains: 1; bounding box: 91×35×101 Å